Protein AF-A0A1U7GFJ5-F1 (afdb_monomer)

Structure (mmCIF, N/CA/C/O backbone):
data_AF-A0A1U7GFJ5-F1
#
_entry.id   AF-A0A1U7GFJ5-F1
#
loop_
_atom_site.group_PDB
_atom_site.id
_atom_site.type_symbol
_atom_site.label_atom_id
_atom_site.label_alt_id
_atom_site.label_comp_id
_atom_site.label_asym_id
_atom_site.label_entity_id
_atom_site.label_seq_id
_atom_site.pdbx_PDB_ins_code
_atom_site.Cartn_x
_atom_site.Cartn_y
_atom_site.Cartn_z
_atom_site.occupancy
_atom_site.B_iso_or_equiv
_atom_site.auth_seq_id
_atom_site.auth_comp_id
_atom_site.auth_asym_id
_atom_site.auth_atom_id
_atom_site.pdbx_PDB_model_num
ATOM 1 N N . MET A 1 1 ? 61.225 29.850 -41.620 1.00 49.84 1 MET A N 1
ATOM 2 C CA . MET A 1 1 ? 59.746 29.751 -41.531 1.00 49.84 1 MET A CA 1
ATOM 3 C C . MET A 1 1 ? 59.152 28.370 -41.878 1.00 49.84 1 MET A C 1
ATOM 5 O O . MET A 1 1 ? 57.950 28.219 -41.756 1.00 49.84 1 MET A O 1
ATOM 9 N N . ARG A 1 2 ? 59.929 27.333 -42.255 1.00 53.78 2 ARG A N 1
ATOM 10 C CA . ARG A 1 2 ? 59.382 25.999 -42.620 1.00 53.78 2 ARG A CA 1
ATOM 11 C C . ARG A 1 2 ? 59.240 24.994 -41.460 1.00 53.78 2 ARG A C 1
ATOM 13 O O . ARG A 1 2 ? 58.516 24.022 -41.597 1.00 53.78 2 ARG A O 1
ATOM 20 N N . ARG A 1 3 ? 59.890 25.224 -40.311 1.00 53.22 3 ARG A N 1
ATOM 21 C CA . ARG A 1 3 ? 59.917 24.279 -39.172 1.00 53.22 3 ARG A CA 1
ATOM 22 C C . ARG A 1 3 ? 58.645 24.307 -38.308 1.00 53.22 3 ARG A C 1
ATOM 24 O O . ARG A 1 3 ? 58.297 23.299 -37.709 1.00 53.22 3 ARG A O 1
ATOM 31 N N . ASN A 1 4 ? 57.921 25.428 -38.306 1.00 50.81 4 ASN A N 1
ATOM 32 C CA . ASN A 1 4 ? 56.702 25.596 -37.502 1.00 50.81 4 ASN A CA 1
ATOM 33 C C . ASN A 1 4 ? 55.465 24.965 -38.162 1.00 50.81 4 ASN A C 1
ATOM 35 O O . ASN A 1 4 ? 54.495 24.665 -37.477 1.00 50.81 4 ASN A O 1
ATOM 39 N N . VAL A 1 5 ? 55.514 24.724 -39.477 1.00 56.69 5 VAL A N 1
ATOM 40 C CA . VAL A 1 5 ? 54.411 24.110 -40.234 1.00 56.69 5 VAL A CA 1
ATOM 41 C C . VAL A 1 5 ? 54.306 22.612 -39.932 1.00 56.69 5 VAL A C 1
ATOM 43 O O . VAL A 1 5 ? 53.208 22.097 -39.754 1.00 5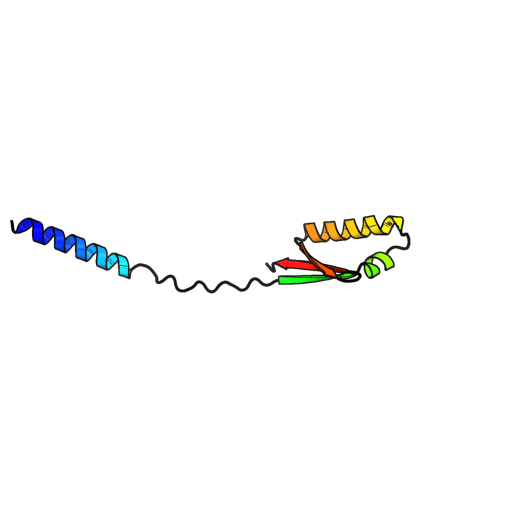6.69 5 VAL A O 1
ATOM 46 N N . PHE A 1 6 ? 55.437 21.916 -39.775 1.00 51.78 6 PHE A N 1
ATOM 47 C CA . PHE A 1 6 ? 55.446 20.480 -39.467 1.00 51.78 6 PHE A CA 1
ATOM 48 C C . PHE A 1 6 ? 54.939 20.157 -38.051 1.00 51.78 6 PHE A C 1
ATOM 50 O O . PHE A 1 6 ? 54.286 19.135 -37.856 1.00 51.78 6 PHE A O 1
ATOM 57 N N . LEU A 1 7 ? 55.172 21.045 -37.076 1.00 54.31 7 LEU A N 1
ATOM 58 C CA . LEU A 1 7 ? 54.665 20.888 -35.705 1.00 54.31 7 LEU A CA 1
ATOM 59 C C . LEU A 1 7 ? 53.140 21.056 -35.619 1.00 54.31 7 LEU A C 1
ATOM 61 O O . LEU A 1 7 ? 52.487 20.333 -34.870 1.00 54.31 7 LEU A O 1
ATOM 65 N N . ALA A 1 8 ? 52.563 21.954 -36.422 1.00 53.44 8 ALA A N 1
ATOM 66 C CA . ALA A 1 8 ? 51.115 22.162 -36.465 1.00 53.44 8 ALA A CA 1
ATOM 67 C C . ALA A 1 8 ? 50.361 20.953 -37.053 1.00 53.44 8 ALA A C 1
ATOM 69 O O . ALA A 1 8 ? 49.264 20.626 -36.606 1.00 53.44 8 ALA A O 1
ATOM 70 N N . ILE A 1 9 ? 50.966 20.253 -38.018 1.00 55.44 9 ILE A N 1
ATOM 71 C CA . ILE A 1 9 ? 50.365 19.073 -38.657 1.00 55.44 9 ILE A CA 1
ATOM 72 C C . ILE A 1 9 ? 50.387 17.865 -37.709 1.00 55.44 9 ILE A C 1
ATOM 74 O O . ILE A 1 9 ? 49.393 17.149 -37.604 1.00 55.44 9 ILE A O 1
ATOM 78 N N . ALA A 1 10 ? 51.480 17.663 -36.966 1.00 54.34 10 ALA A N 1
ATOM 79 C CA . ALA A 1 10 ? 51.593 16.561 -36.007 1.00 54.34 10 ALA A CA 1
ATOM 80 C C . ALA A 1 10 ? 50.566 16.661 -34.860 1.00 54.34 10 ALA A C 1
ATOM 82 O O . ALA A 1 10 ? 50.010 15.647 -34.440 1.00 54.34 10 ALA A O 1
ATOM 83 N N . ALA A 1 11 ? 50.265 17.879 -34.395 1.00 55.03 11 ALA A N 1
ATOM 84 C CA . ALA A 1 11 ? 49.250 18.109 -33.366 1.00 55.03 11 ALA A CA 1
ATOM 85 C C . ALA A 1 11 ? 47.824 17.779 -33.852 1.00 55.03 11 ALA A C 1
ATOM 87 O O . ALA A 1 11 ? 47.024 17.236 -33.095 1.00 55.03 11 ALA A O 1
ATOM 88 N N . LEU A 1 12 ? 47.515 18.048 -35.124 1.00 53.62 12 LEU A N 1
ATOM 89 C CA . LEU A 1 12 ? 46.199 17.779 -35.717 1.00 53.62 12 LEU A CA 1
ATOM 90 C C . LEU A 1 12 ? 45.916 16.279 -35.896 1.00 53.62 12 LEU A C 1
ATOM 92 O O . LEU A 1 12 ? 44.794 15.835 -35.657 1.00 53.62 12 LEU A O 1
ATOM 96 N N . VAL A 1 13 ? 46.931 15.485 -36.251 1.00 57.06 13 VAL A N 1
ATOM 97 C CA . VAL A 1 13 ? 46.783 14.024 -36.403 1.00 57.06 13 VAL A CA 1
ATOM 98 C C . VAL A 1 13 ? 46.498 13.347 -35.055 1.00 57.06 13 VAL A C 1
ATOM 100 O O . VAL A 1 13 ? 45.682 12.432 -34.988 1.00 57.06 13 VAL A O 1
ATOM 103 N N . LEU A 1 14 ? 47.100 13.830 -33.964 1.00 51.69 14 LEU A N 1
ATOM 104 C CA . LEU A 1 14 ? 46.902 13.272 -32.620 1.00 51.69 14 LEU A CA 1
ATOM 105 C C . LEU A 1 14 ? 45.486 13.514 -32.065 1.00 51.69 14 LEU A C 1
ATOM 107 O O . LEU A 1 14 ? 44.938 12.647 -31.386 1.00 51.69 14 LEU A O 1
ATOM 111 N N . VAL A 1 15 ? 44.866 14.651 -32.398 1.00 54.72 15 VAL A N 1
ATOM 112 C CA . VAL A 1 15 ? 43.483 14.969 -31.989 1.00 54.72 15 VAL A CA 1
ATOM 113 C C . VAL A 1 15 ? 42.461 14.128 -32.766 1.00 54.72 15 VAL A C 1
ATOM 115 O O . VAL A 1 15 ? 41.462 13.693 -32.194 1.00 54.72 15 VAL A O 1
ATOM 118 N N . ALA A 1 16 ? 42.724 13.832 -34.043 1.00 52.47 16 ALA A N 1
ATOM 119 C CA . ALA A 1 16 ? 41.821 13.034 -34.874 1.00 52.47 16 ALA A CA 1
ATOM 120 C C . ALA A 1 16 ? 41.732 11.562 -34.426 1.00 52.47 16 ALA A C 1
ATOM 122 O O . ALA A 1 16 ? 40.652 10.973 -34.461 1.00 52.47 16 ALA A O 1
ATOM 123 N N . VAL A 1 17 ? 42.836 10.973 -33.948 1.00 53.75 17 VAL A N 1
ATOM 124 C CA . VAL A 1 17 ? 42.850 9.579 -33.463 1.00 53.75 17 VAL A CA 1
ATOM 125 C C . VAL A 1 17 ? 42.032 9.427 -32.175 1.00 53.75 17 VAL A C 1
ATOM 127 O O . VAL A 1 17 ? 41.304 8.446 -32.020 1.00 53.75 17 VAL A O 1
ATOM 130 N N . PHE A 1 18 ? 42.062 10.421 -31.283 1.00 51.19 18 PHE A N 1
ATOM 131 C CA . PHE A 1 18 ? 41.344 10.363 -30.004 1.00 51.19 18 PHE A CA 1
ATOM 132 C C . PHE A 1 18 ? 39.815 10.386 -30.157 1.00 51.19 18 PHE A C 1
ATOM 134 O O . PHE A 1 18 ? 39.114 9.743 -29.378 1.00 51.19 18 PHE A O 1
ATOM 141 N N . ALA A 1 19 ? 39.289 11.061 -31.184 1.00 54.50 19 ALA A N 1
ATOM 142 C CA . ALA A 1 19 ? 37.847 11.123 -31.430 1.00 54.50 19 ALA A CA 1
ATOM 143 C C . ALA A 1 19 ? 37.248 9.776 -31.887 1.00 54.50 19 ALA A C 1
ATOM 145 O O . ALA A 1 19 ? 36.061 9.538 -31.687 1.00 54.50 19 ALA A O 1
ATOM 146 N N . THR A 1 20 ? 38.062 8.881 -32.462 1.00 55.84 20 THR A N 1
ATOM 147 C CA . THR A 1 20 ? 37.613 7.554 -32.935 1.00 55.84 20 THR A CA 1
ATOM 148 C C . THR A 1 20 ? 37.636 6.461 -31.864 1.00 55.84 20 THR A C 1
ATOM 150 O O . THR A 1 20 ? 37.038 5.407 -32.058 1.00 55.84 20 THR A O 1
ATOM 153 N N . LEU A 1 21 ? 38.302 6.703 -30.729 1.00 53.66 21 LEU A N 1
ATOM 154 C CA . LEU A 1 21 ? 38.419 5.746 -29.619 1.00 53.66 21 LEU A CA 1
ATOM 155 C C . LEU A 1 21 ? 37.352 5.934 -28.537 1.00 53.66 21 LEU A C 1
ATOM 157 O O . LEU A 1 21 ? 37.301 5.152 -27.589 1.00 53.66 21 LEU A O 1
ATOM 161 N N . LEU A 1 22 ? 36.497 6.951 -28.659 1.00 56.66 22 LEU A N 1
ATOM 162 C CA . LEU A 1 22 ? 35.345 7.084 -27.781 1.00 56.66 22 LEU A CA 1
ATOM 163 C C . LEU A 1 22 ? 34.338 5.996 -28.171 1.00 56.66 22 LEU A C 1
ATOM 165 O O . LEU A 1 22 ? 33.831 6.030 -29.296 1.00 56.66 22 LEU A O 1
ATOM 169 N N . PRO A 1 23 ? 34.038 5.024 -27.290 1.00 59.00 23 PRO A N 1
ATOM 170 C CA . PRO A 1 23 ? 32.953 4.101 -27.560 1.00 59.00 23 PRO A CA 1
ATOM 171 C C . PRO A 1 23 ? 31.701 4.945 -27.780 1.00 59.00 23 PRO A C 1
ATOM 173 O O . PRO A 1 23 ? 31.369 5.793 -26.947 1.00 59.00 23 PRO A O 1
ATOM 176 N N . ALA A 1 24 ? 31.039 4.747 -28.920 1.00 59.31 24 ALA A N 1
ATOM 177 C CA . ALA A 1 24 ? 29.739 5.338 -29.168 1.00 59.31 24 ALA A CA 1
ATOM 178 C C . ALA A 1 24 ? 28.854 4.976 -27.972 1.00 59.31 24 ALA A C 1
ATOM 180 O O . ALA A 1 24 ? 28.528 3.804 -27.771 1.00 59.31 24 ALA A O 1
ATOM 181 N N . GLN A 1 25 ? 28.526 5.966 -27.140 1.00 58.03 25 GLN A N 1
ATOM 182 C CA . GLN A 1 25 ? 27.543 5.817 -26.079 1.00 58.03 25 GLN A CA 1
ATOM 183 C C . GLN A 1 25 ? 26.190 5.687 -26.777 1.00 58.03 25 GLN A C 1
ATOM 185 O O . GLN A 1 25 ? 25.437 6.648 -26.906 1.00 58.03 25 GLN A O 1
ATOM 190 N N . GLY A 1 26 ? 25.927 4.500 -27.331 1.00 62.78 26 GLY A N 1
ATOM 191 C CA . GLY A 1 26 ? 24.608 4.136 -27.810 1.00 62.78 26 GLY A CA 1
ATOM 192 C C . GLY A 1 26 ? 23.613 4.353 -26.671 1.00 62.78 26 GLY A C 1
ATOM 193 O O . GLY A 1 26 ? 24.003 4.232 -25.504 1.00 62.78 26 GLY A O 1
ATOM 194 N N . PRO A 1 27 ? 22.356 4.714 -26.975 1.00 60.72 27 PRO A N 1
ATOM 195 C CA . PRO A 1 27 ? 21.354 4.953 -25.949 1.00 60.72 27 PRO A CA 1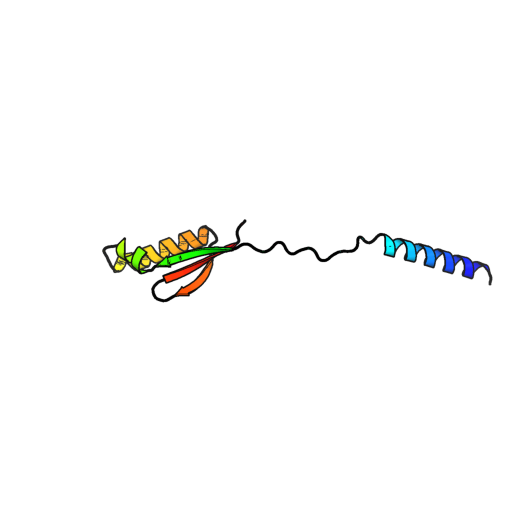
ATOM 196 C C . PRO A 1 27 ? 21.322 3.742 -25.017 1.00 60.72 27 PRO A C 1
ATOM 198 O O . PRO A 1 27 ? 20.980 2.638 -25.441 1.00 60.72 27 PRO A O 1
ATOM 201 N N . GLN A 1 28 ? 21.748 3.935 -23.763 1.00 61.34 28 GLN A N 1
ATOM 202 C CA . GLN A 1 28 ? 21.605 2.916 -22.734 1.00 61.34 28 GLN A CA 1
ATOM 203 C C . GLN A 1 28 ? 20.114 2.611 -22.668 1.00 61.34 28 GLN A C 1
ATOM 205 O O . GLN A 1 28 ? 19.321 3.478 -22.299 1.00 61.34 28 GLN A O 1
ATOM 210 N N . ALA A 1 29 ? 19.727 1.408 -23.095 1.00 63.97 29 ALA A N 1
ATOM 211 C CA . ALA A 1 29 ? 18.364 0.943 -22.941 1.00 63.97 29 ALA A CA 1
ATOM 212 C C . ALA A 1 29 ? 18.039 1.039 -21.449 1.00 63.97 29 ALA A C 1
ATOM 214 O O . ALA A 1 29 ? 18.625 0.327 -20.630 1.00 63.97 29 ALA A O 1
ATOM 215 N N . SER A 1 30 ? 17.176 1.989 -21.087 1.00 64.75 30 SER A N 1
ATOM 216 C CA . SER A 1 30 ? 16.710 2.123 -19.717 1.00 64.75 30 SER A CA 1
ATOM 217 C C . SER A 1 30 ? 15.994 0.825 -19.384 1.00 64.75 30 SER A C 1
ATOM 219 O O . SER A 1 30 ? 14.999 0.469 -20.015 1.00 64.75 30 SER A O 1
ATOM 221 N N . VAL A 1 31 ? 16.550 0.062 -18.442 1.00 70.31 31 VAL A N 1
ATOM 222 C CA . VAL A 1 31 ? 15.877 -1.132 -17.938 1.00 70.31 31 VAL A CA 1
ATOM 223 C C . VAL A 1 31 ? 14.508 -0.666 -17.433 1.00 70.31 31 VAL A C 1
ATOM 225 O O . VAL A 1 31 ? 14.465 0.237 -16.586 1.00 70.31 31 VAL A O 1
ATOM 228 N N . PRO A 1 32 ? 13.391 -1.202 -17.963 1.00 71.75 32 PRO A N 1
ATOM 229 C CA . PRO A 1 32 ? 12.074 -0.768 -17.541 1.00 71.75 32 PRO A CA 1
ATOM 230 C C . PRO A 1 32 ? 11.958 -0.995 -16.039 1.00 71.75 32 PRO A C 1
ATOM 232 O O . PRO A 1 32 ? 12.202 -2.096 -15.544 1.00 71.75 32 PRO A O 1
ATOM 235 N N . THR A 1 33 ? 11.608 0.055 -15.299 1.00 78.38 33 THR A N 1
ATOM 236 C CA . THR A 1 33 ? 11.372 -0.092 -13.864 1.00 78.38 33 THR A CA 1
ATOM 237 C C 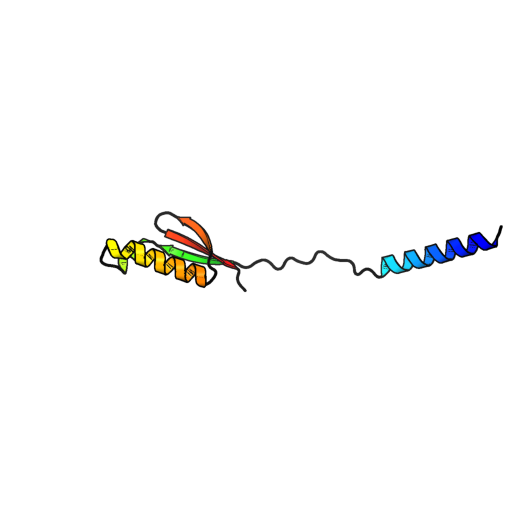. THR A 1 33 ? 10.103 -0.915 -13.694 1.00 78.38 33 THR A C 1
ATOM 239 O O . THR A 1 33 ? 9.014 -0.451 -14.030 1.00 78.38 33 THR A O 1
ATOM 242 N N . ALA A 1 34 ? 10.243 -2.142 -13.200 1.00 88.00 34 ALA A N 1
ATOM 243 C CA . ALA A 1 34 ? 9.104 -2.978 -12.864 1.00 88.00 34 ALA A CA 1
ATOM 244 C C . ALA A 1 34 ? 8.538 -2.549 -11.503 1.00 88.00 34 ALA A C 1
ATOM 246 O O . ALA A 1 34 ? 9.282 -2.295 -10.552 1.00 88.00 34 ALA A O 1
ATOM 247 N N . TRP A 1 35 ? 7.214 -2.468 -11.416 1.00 92.31 35 TRP A N 1
ATOM 248 C CA . TRP A 1 35 ? 6.493 -2.088 -10.205 1.00 92.31 35 TRP A CA 1
ATOM 249 C C . TRP A 1 35 ? 5.608 -3.240 -9.744 1.00 92.31 35 TRP A C 1
ATOM 251 O O . TRP A 1 35 ? 4.972 -3.915 -10.552 1.00 92.31 35 TRP A O 1
ATOM 261 N N . GLU A 1 36 ? 5.574 -3.453 -8.437 1.00 94.25 36 GLU A N 1
ATOM 262 C CA . GLU A 1 36 ? 4.611 -4.316 -7.766 1.00 94.25 36 GLU A CA 1
ATOM 263 C C . GLU A 1 36 ? 3.501 -3.442 -7.190 1.00 94.25 36 GLU A C 1
ATOM 265 O O . GLU A 1 36 ? 3.780 -2.361 -6.666 1.00 94.25 36 GLU A O 1
ATOM 270 N N . TYR A 1 37 ? 2.257 -3.912 -7.274 1.00 94.38 37 TYR A N 1
ATOM 271 C CA . TYR A 1 37 ? 1.085 -3.215 -6.752 1.00 94.38 37 TYR A CA 1
ATOM 272 C C . TYR A 1 37 ? 0.329 -4.115 -5.781 1.00 94.38 37 TYR A C 1
ATOM 274 O O . TYR A 1 37 ? 0.238 -5.327 -5.984 1.00 94.38 37 TYR A O 1
ATOM 282 N N . ARG A 1 38 ? -0.226 -3.518 -4.730 1.00 93.19 38 ARG A N 1
ATOM 283 C CA . ARG A 1 38 ? -1.073 -4.193 -3.745 1.00 93.19 38 ARG A CA 1
ATOM 284 C C . ARG A 1 38 ? -2.244 -3.286 -3.399 1.00 93.19 38 ARG A C 1
ATOM 286 O O . ARG A 1 38 ? -2.058 -2.088 -3.239 1.00 93.19 38 ARG A O 1
ATOM 293 N N . VAL A 1 39 ? -3.436 -3.854 -3.262 1.00 92.81 39 VAL A N 1
ATOM 294 C CA . VA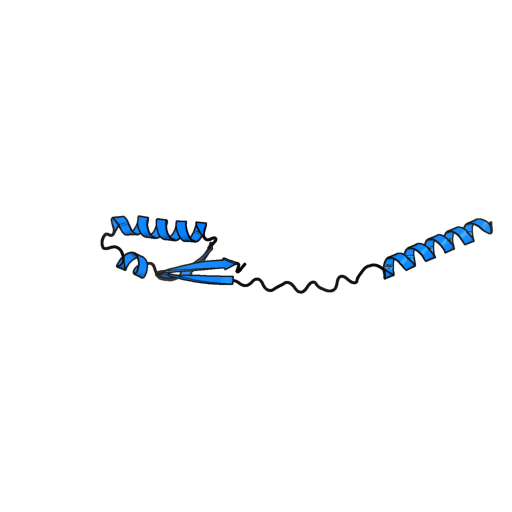L A 1 39 ? -4.632 -3.123 -2.828 1.00 92.81 39 VAL A CA 1
ATOM 295 C C . VAL A 1 39 ? -4.989 -3.595 -1.429 1.00 92.81 39 VAL A C 1
ATOM 297 O O . VAL A 1 39 ? -4.992 -4.796 -1.176 1.00 92.81 39 VAL A O 1
ATOM 300 N N . ILE A 1 40 ? -5.258 -2.656 -0.527 1.00 90.12 40 ILE A N 1
ATOM 301 C CA . ILE A 1 40 ? -5.798 -2.938 0.801 1.00 90.12 40 ILE A CA 1
ATOM 302 C C . ILE A 1 40 ? -7.190 -2.328 0.866 1.00 90.12 40 ILE A C 1
ATOM 304 O O . ILE A 1 40 ? -7.333 -1.106 0.797 1.00 90.12 40 ILE A O 1
ATOM 308 N N . LEU A 1 41 ? -8.211 -3.170 0.991 1.00 89.25 41 LEU A N 1
ATOM 309 C CA . LEU A 1 41 ? -9.571 -2.710 1.237 1.00 89.25 41 LEU A CA 1
ATOM 310 C C . LEU A 1 41 ? -9.734 -2.441 2.731 1.00 89.25 41 LEU A C 1
ATOM 312 O O . LEU A 1 41 ? -9.426 -3.285 3.570 1.00 89.25 41 LEU A O 1
ATOM 316 N N . ILE A 1 42 ? -10.239 -1.259 3.073 1.00 83.06 42 ILE A N 1
ATOM 317 C CA . ILE A 1 42 ? -10.451 -0.859 4.466 1.00 83.06 42 ILE A CA 1
ATOM 318 C C . ILE A 1 42 ? -11.436 -1.833 5.119 1.00 83.06 42 ILE A C 1
ATOM 320 O O . ILE A 1 42 ? -11.198 -2.277 6.235 1.00 83.06 42 ILE A O 1
ATOM 324 N N . THR A 1 43 ? -12.476 -2.256 4.394 1.00 81.88 43 THR A N 1
ATOM 325 C CA . THR A 1 43 ? -13.482 -3.227 4.858 1.00 81.88 43 THR A CA 1
ATOM 326 C C . THR A 1 43 ? -12.902 -4.589 5.232 1.00 81.88 43 THR A C 1
ATOM 328 O O . THR A 1 43 ? -13.416 -5.223 6.148 1.00 81.88 43 THR A O 1
ATOM 331 N N . GLU A 1 44 ? -11.832 -5.043 4.578 1.00 76.00 44 GLU A N 1
ATOM 332 C CA . GLU A 1 44 ? -11.157 -6.296 4.941 1.00 76.00 44 GLU A CA 1
ATOM 333 C C . GLU A 1 44 ? -10.439 -6.168 6.285 1.00 76.00 44 GLU A C 1
ATOM 335 O O . GLU A 1 44 ? -10.487 -7.085 7.101 1.00 76.00 44 GLU A O 1
ATOM 340 N N . VAL A 1 45 ? -9.830 -5.010 6.547 1.00 71.56 45 VAL A N 1
ATOM 341 C CA . VAL A 1 45 ? -9.189 -4.715 7.836 1.00 71.56 45 VAL A CA 1
ATOM 342 C C . VAL A 1 45 ? -10.244 -4.535 8.931 1.00 71.56 45 VAL A C 1
ATOM 344 O O . VAL A 1 45 ? -10.073 -5.054 10.031 1.00 71.56 45 VAL A O 1
ATOM 347 N N . VAL A 1 46 ? -11.365 -3.874 8.615 1.00 70.06 46 VAL A N 1
ATOM 348 C CA . VAL A 1 46 ? -12.494 -3.697 9.543 1.00 70.06 46 VAL A CA 1
ATOM 349 C C . VAL A 1 46 ? -13.139 -5.037 9.894 1.00 70.06 46 VAL A C 1
ATOM 351 O O . VAL A 1 46 ? -13.389 -5.296 11.061 1.00 70.06 46 VAL A O 1
ATOM 354 N N . ASN A 1 47 ? -13.377 -5.927 8.926 1.00 65.50 47 ASN A N 1
ATOM 355 C CA . ASN A 1 47 ? -14.016 -7.223 9.190 1.00 65.50 47 ASN A CA 1
ATOM 356 C C . ASN A 1 47 ? -13.186 -8.132 10.109 1.00 65.50 47 ASN A C 1
ATOM 358 O O . ASN A 1 47 ? -13.743 -9.007 10.770 1.00 65.50 47 ASN A O 1
ATOM 362 N N . LEU A 1 48 ? -11.868 -7.930 10.166 1.00 67.12 48 LEU A N 1
ATOM 363 C CA . LEU A 1 48 ? -10.986 -8.659 11.077 1.00 67.12 48 LEU A CA 1
ATOM 364 C C . LEU A 1 48 ? -11.048 -8.130 12.517 1.00 67.12 48 LEU A C 1
ATOM 366 O O . LEU A 1 48 ? -10.638 -8.842 13.434 1.00 67.12 48 LEU A O 1
ATOM 370 N N . GLN A 1 49 ? -11.572 -6.921 12.740 1.00 66.19 49 GLN A N 1
ATOM 371 C CA . GLN A 1 49 ? -11.672 -6.319 14.064 1.00 66.19 49 GLN A CA 1
ATOM 372 C C . GLN A 1 49 ? -13.107 -5.961 14.444 1.00 66.19 49 GLN A C 1
ATOM 374 O O . GLN A 1 49 ? -13.760 -5.106 13.862 1.00 66.19 49 GLN A O 1
ATOM 379 N N . GLN A 1 50 ? -13.588 -6.590 15.515 1.00 64.50 50 GLN A N 1
ATOM 380 C CA . GLN A 1 50 ? -14.968 -6.442 15.983 1.00 64.50 50 GLN A CA 1
ATOM 381 C C . GLN A 1 50 ? -15.243 -5.108 16.699 1.00 64.50 50 GLN A C 1
ATOM 383 O O . GLN A 1 50 ? -16.400 -4.809 16.994 1.00 64.50 50 GLN A O 1
ATOM 388 N N . LYS A 1 51 ? -14.211 -4.306 16.998 1.00 74.00 51 LYS A N 1
ATOM 389 C CA . LYS A 1 51 ? -14.341 -3.048 17.742 1.00 74.00 51 LYS A CA 1
ATOM 390 C C . LYS A 1 51 ? -13.896 -1.841 16.906 1.00 74.00 51 LYS A C 1
ATOM 392 O O . LYS A 1 51 ? -12.752 -1.817 16.453 1.00 74.00 51 LYS A O 1
ATOM 397 N N . PRO A 1 52 ? -14.737 -0.799 16.779 1.00 69.12 52 PRO A N 1
ATOM 398 C CA . PRO A 1 52 ? -14.412 0.408 16.012 1.00 69.12 52 PRO A CA 1
ATOM 399 C C . PRO A 1 52 ? -13.182 1.165 16.528 1.00 69.12 52 PRO A C 1
ATOM 401 O O . PRO A 1 52 ? -12.474 1.791 15.749 1.00 69.12 52 PRO A O 1
ATOM 404 N N . GLU A 1 53 ? -12.926 1.109 17.836 1.00 77.31 53 GLU A N 1
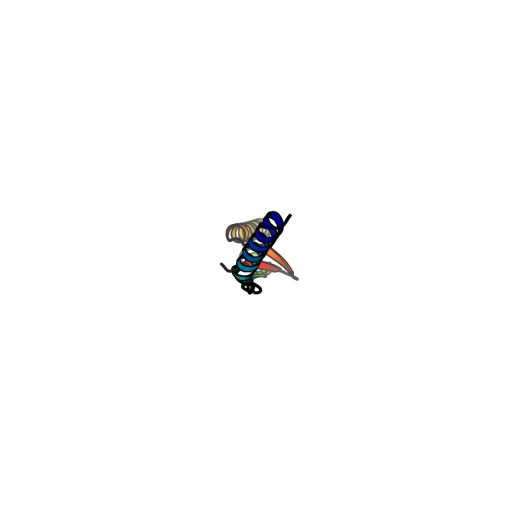ATOM 405 C CA . GLU A 1 53 ?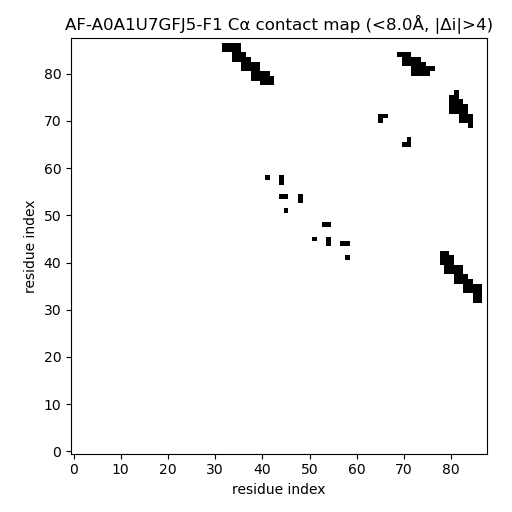 -11.816 1.822 18.486 1.00 77.31 53 GLU A CA 1
ATOM 406 C C . GLU A 1 53 ? -10.448 1.200 18.169 1.00 77.31 53 GLU A C 1
ATOM 408 O O . GLU A 1 53 ? -9.439 1.899 18.121 1.00 77.31 53 GLU A O 1
ATOM 413 N N . GLU A 1 54 ? -10.412 -0.107 17.905 1.00 79.81 54 GLU A N 1
ATOM 414 C CA . GLU A 1 54 ? -9.180 -0.827 17.565 1.00 79.81 54 GLU A CA 1
ATOM 415 C C . GLU A 1 54 ? -8.858 -0.701 16.061 1.00 79.81 54 GLU A C 1
ATOM 417 O O . GLU A 1 54 ? -7.695 -0.791 15.663 1.00 79.81 54 GLU A O 1
ATOM 422 N N . MET A 1 55 ? -9.871 -0.399 15.237 1.00 78.94 55 MET A N 1
ATOM 423 C CA . MET A 1 55 ? -9.794 -0.365 13.773 1.00 78.94 55 MET A CA 1
ATOM 424 C C . MET A 1 55 ? -8.735 0.612 13.253 1.00 78.94 55 MET A C 1
ATOM 426 O O . MET A 1 55 ? -7.954 0.265 12.366 1.00 78.94 55 MET A O 1
ATOM 430 N N . THR A 1 56 ? -8.694 1.830 13.802 1.00 81.81 56 THR A N 1
ATOM 431 C CA . THR A 1 56 ? -7.715 2.849 13.395 1.00 81.81 56 THR A CA 1
ATOM 432 C C . THR A 1 56 ? -6.297 2.383 13.709 1.00 81.81 56 THR A C 1
ATOM 434 O O . THR A 1 56 ? -5.429 2.442 12.843 1.00 81.81 56 THR A O 1
ATOM 437 N N . ALA A 1 57 ? -6.080 1.826 14.904 1.00 85.81 57 ALA A N 1
ATOM 438 C CA . ALA A 1 57 ? -4.778 1.312 15.316 1.00 85.81 57 ALA A CA 1
ATOM 439 C C . ALA A 1 57 ? -4.328 0.119 14.455 1.00 85.81 57 ALA A C 1
ATOM 441 O O . ALA A 1 57 ? -3.151 0.007 14.116 1.00 85.81 57 ALA A O 1
ATOM 442 N N . ALA A 1 58 ? -5.252 -0.758 14.054 1.00 83.88 58 ALA A N 1
ATOM 443 C CA . ALA A 1 58 ? -4.950 -1.879 13.168 1.00 83.88 58 ALA A CA 1
ATOM 444 C C . ALA A 1 58 ? -4.598 -1.436 11.747 1.00 83.88 58 ALA A C 1
ATOM 446 O O . ALA A 1 58 ? -3.664 -1.973 11.144 1.00 83.88 58 ALA A O 1
ATOM 447 N N . LEU A 1 59 ? -5.315 -0.444 11.217 1.00 86.06 59 LEU A N 1
ATOM 448 C CA . LEU A 1 59 ? -5.027 0.124 9.906 1.00 86.06 59 LEU A CA 1
ATOM 449 C C . LEU A 1 59 ? -3.661 0.828 9.908 1.00 86.06 59 LEU A C 1
ATOM 451 O O . LEU A 1 59 ? -2.844 0.591 9.019 1.00 86.06 59 LEU A O 1
ATOM 455 N N . GLU A 1 60 ? -3.376 1.616 10.947 1.00 88.12 60 GLU A N 1
ATOM 456 C CA . GLU A 1 60 ? -2.074 2.256 11.151 1.00 88.12 60 GLU A CA 1
ATOM 457 C C . GLU A 1 60 ? -0.944 1.231 11.276 1.00 88.12 60 GLU A C 1
ATOM 459 O O . GLU A 1 60 ? 0.087 1.366 10.616 1.00 88.12 60 GLU A O 1
ATOM 464 N N . ALA A 1 61 ? -1.132 0.172 12.070 1.00 89.38 61 ALA A N 1
ATOM 465 C CA . ALA A 1 61 ? -0.155 -0.904 12.196 1.00 89.38 61 ALA A CA 1
ATOM 466 C C . ALA A 1 61 ? 0.129 -1.557 10.836 1.00 89.38 61 ALA A C 1
ATOM 468 O O . ALA A 1 61 ? 1.292 -1.710 10.453 1.00 89.38 61 ALA A O 1
ATOM 469 N N . LYS A 1 62 ? -0.923 -1.854 10.063 1.00 88.25 62 LYS A N 1
ATOM 470 C CA . LYS A 1 62 ? -0.795 -2.456 8.734 1.00 88.25 62 LYS A CA 1
ATOM 471 C C . LYS A 1 62 ? -0.043 -1.554 7.760 1.00 88.25 62 LYS A C 1
ATOM 473 O O . LYS A 1 62 ? 0.805 -2.029 7.007 1.00 88.25 62 LYS A O 1
ATOM 478 N N . PHE A 1 63 ? -0.335 -0.258 7.763 1.00 90.19 63 PHE A N 1
ATOM 479 C CA . PHE A 1 63 ? 0.328 0.696 6.874 1.00 90.19 63 PHE A CA 1
ATOM 480 C C . PHE A 1 63 ? 1.785 0.921 7.275 1.00 90.19 63 PHE A C 1
ATOM 482 O O . PHE A 1 63 ? 2.653 0.993 6.406 1.00 90.19 63 PHE A O 1
ATOM 489 N N . ASN A 1 64 ? 2.078 0.935 8.575 1.00 92.12 64 ASN A N 1
ATOM 490 C CA . ASN A 1 64 ? 3.443 1.012 9.082 1.00 92.12 64 ASN A CA 1
ATOM 491 C C . ASN A 1 64 ? 4.281 -0.212 8.683 1.00 92.12 64 ASN A C 1
ATOM 493 O O . ASN A 1 64 ? 5.447 -0.061 8.320 1.00 92.12 64 ASN A O 1
ATOM 497 N N . GLU A 1 65 ? 3.712 -1.421 8.721 1.00 92.50 65 GLU A N 1
ATOM 498 C CA . GLU A 1 65 ? 4.377 -2.630 8.212 1.00 92.50 65 GLU A CA 1
ATOM 499 C C . GLU A 1 65 ? 4.691 -2.519 6.716 1.00 92.50 65 GLU A C 1
ATOM 501 O O . GLU A 1 65 ? 5.826 -2.760 6.305 1.00 92.50 65 GLU A O 1
ATOM 506 N N . LEU A 1 66 ? 3.720 -2.080 5.909 1.00 92.19 66 LEU A N 1
ATOM 507 C CA . LEU A 1 66 ? 3.909 -1.884 4.469 1.00 92.19 66 LEU A CA 1
ATOM 508 C C . LEU A 1 66 ? 5.003 -0.848 4.172 1.00 92.19 66 LEU A C 1
ATOM 510 O O . LEU A 1 66 ? 5.858 -1.091 3.319 1.00 92.19 66 LEU A O 1
ATOM 514 N N . GLY A 1 67 ? 5.039 0.257 4.919 1.00 92.00 67 GLY A N 1
ATOM 515 C CA . GLY A 1 67 ? 6.102 1.257 4.810 1.00 92.00 67 GLY A CA 1
ATOM 516 C C . GLY A 1 67 ? 7.489 0.681 5.121 1.00 92.00 67 GLY A C 1
ATOM 517 O O . GLY A 1 67 ? 8.444 0.935 4.388 1.00 92.00 67 GLY A O 1
ATOM 518 N N . LYS A 1 68 ? 7.612 -0.175 6.148 1.00 93.81 68 LYS A N 1
ATOM 519 C CA . LYS A 1 68 ? 8.871 -0.882 6.471 1.00 93.81 68 LYS A CA 1
ATOM 520 C C . LYS A 1 68 ? 9.294 -1.866 5.375 1.00 93.81 68 LYS A C 1
ATOM 522 O O . LYS A 1 68 ? 10.486 -2.045 5.139 1.00 93.81 68 LYS A O 1
ATOM 527 N N . GLU A 1 69 ? 8.334 -2.479 4.687 1.00 92.62 69 GLU A N 1
ATOM 528 C CA . GLU A 1 69 ? 8.556 -3.345 3.520 1.00 92.62 69 GLU A CA 1
ATOM 529 C C . GLU A 1 69 ? 8.883 -2.570 2.224 1.00 92.62 69 GLU A C 1
ATOM 531 O O . GLU A 1 69 ? 9.128 -3.184 1.176 1.00 92.62 69 GLU A O 1
ATOM 536 N N . GLY A 1 70 ? 8.905 -1.234 2.278 1.00 93.88 70 GLY A N 1
ATOM 537 C CA . GLY A 1 70 ? 9.217 -0.353 1.154 1.00 93.88 70 GLY A CA 1
ATOM 538 C C . GLY A 1 70 ? 8.051 -0.118 0.197 1.00 93.88 70 GLY A C 1
ATOM 539 O O . GLY A 1 70 ? 8.284 0.205 -0.966 1.00 93.88 70 GLY A O 1
ATOM 540 N N . TRP A 1 71 ? 6.814 -0.338 0.641 1.00 96.19 71 TRP A N 1
ATOM 541 C CA . TRP A 1 71 ? 5.628 0.044 -0.116 1.00 96.19 71 TRP A CA 1
ATOM 542 C C . TRP A 1 71 ? 5.297 1.518 0.106 1.00 96.19 71 TRP A C 1
ATOM 544 O O . TRP A 1 71 ? 5.235 1.983 1.241 1.00 96.19 71 TRP A O 1
ATOM 554 N N . ASP A 1 72 ? 4.993 2.212 -0.985 1.00 94.88 72 ASP A N 1
ATOM 555 C CA . ASP A 1 72 ? 4.518 3.591 -0.998 1.00 94.88 72 ASP A CA 1
ATOM 556 C C . ASP A 1 72 ? 3.044 3.645 -1.400 1.00 94.88 72 ASP A C 1
ATOM 558 O O . ASP A 1 72 ? 2.568 2.816 -2.180 1.00 94.88 72 ASP A O 1
ATOM 562 N N . ILE A 1 73 ? 2.319 4.660 -0.929 1.00 93.69 73 ILE A N 1
ATOM 563 C CA . ILE A 1 73 ? 0.945 4.911 -1.377 1.00 93.69 73 ILE A CA 1
ATOM 564 C C . ILE A 1 73 ? 0.978 5.386 -2.836 1.00 93.69 73 ILE A C 1
ATOM 566 O O . ILE A 1 73 ? 1.693 6.323 -3.198 1.00 93.69 73 ILE A O 1
ATOM 570 N N . ALA A 1 74 ? 0.208 4.715 -3.689 1.00 94.38 74 ALA A N 1
ATOM 571 C CA . ALA A 1 74 ? 0.041 5.063 -5.093 1.00 94.38 74 ALA A CA 1
ATOM 572 C C . ALA A 1 74 ? -1.220 5.901 -5.316 1.00 94.38 74 ALA A C 1
ATOM 574 O O . ALA A 1 74 ? -1.148 6.933 -5.978 1.00 94.38 74 ALA A O 1
ATOM 575 N N . GLU A 1 75 ? -2.351 5.447 -4.773 1.00 94.12 75 GLU A N 1
ATOM 576 C CA . GLU A 1 75 ? -3.669 6.041 -4.997 1.00 94.12 75 GLU A CA 1
ATOM 577 C C . GLU A 1 75 ? -4.645 5.644 -3.879 1.00 94.12 75 GLU A C 1
ATOM 579 O O . GLU A 1 75 ? -4.567 4.540 -3.339 1.00 94.12 75 GLU A O 1
ATOM 584 N N . ASN A 1 76 ? -5.586 6.534 -3.556 1.00 92.88 76 ASN A N 1
ATOM 585 C CA . ASN A 1 76 ? -6.714 6.234 -2.676 1.00 92.88 76 ASN A CA 1
ATOM 586 C C . ASN A 1 76 ? -7.944 5.942 -3.538 1.00 92.88 76 ASN A C 1
ATOM 588 O O . ASN A 1 76 ? -8.332 6.778 -4.353 1.00 92.88 76 ASN A O 1
ATOM 592 N N . ILE A 1 77 ? -8.565 4.782 -3.343 1.00 92.25 77 ILE A N 1
ATOM 593 C CA . ILE A 1 77 ? -9.774 4.361 -4.060 1.00 92.25 77 ILE A CA 1
ATOM 594 C C . ILE A 1 77 ? -10.961 4.303 -3.098 1.00 92.25 77 ILE A C 1
ATOM 596 O O . ILE A 1 77 ? -10.799 4.324 -1.877 1.00 92.25 77 ILE A O 1
ATOM 600 N N . ASN A 1 78 ? -12.181 4.222 -3.629 1.00 89.44 78 ASN A N 1
ATOM 601 C CA . ASN A 1 78 ? -13.360 4.142 -2.772 1.00 89.44 78 ASN A CA 1
ATOM 602 C C . ASN A 1 78 ? -13.326 2.851 -1.930 1.00 89.44 78 ASN A C 1
ATOM 604 O O . ASN A 1 78 ? -13.436 1.751 -2.469 1.00 89.44 78 ASN A O 1
ATOM 608 N N . GLY A 1 79 ? -13.150 2.998 -0.615 1.00 86.31 79 GLY A N 1
ATOM 609 C CA . GLY A 1 79 ? -13.074 1.884 0.331 1.00 86.31 79 GLY A CA 1
ATOM 610 C C . GLY A 1 79 ? -11.713 1.186 0.427 1.00 86.31 79 GLY A C 1
ATOM 611 O O . GLY A 1 79 ? -11.636 0.134 1.059 1.00 86.31 79 GLY A O 1
ATOM 612 N N . GLY A 1 80 ? -10.639 1.733 -0.152 1.00 90.75 80 GLY A N 1
ATOM 613 C CA . GLY A 1 80 ? -9.321 1.097 -0.112 1.00 90.75 80 GLY A CA 1
ATOM 614 C C . GLY A 1 80 ? -8.156 2.004 -0.498 1.00 90.75 80 GLY A C 1
ATOM 615 O O . GLY A 1 80 ? -8.334 3.142 -0.925 1.00 90.75 80 GLY A O 1
ATOM 616 N N . ILE A 1 81 ? -6.943 1.477 -0.362 1.00 93.81 81 ILE A N 1
ATOM 617 C CA . ILE A 1 81 ? -5.702 2.169 -0.722 1.00 93.81 81 ILE A CA 1
ATOM 618 C C . ILE A 1 81 ? -4.848 1.252 -1.592 1.00 93.81 81 ILE A C 1
ATOM 620 O O . ILE A 1 81 ? -4.661 0.070 -1.290 1.00 93.81 81 ILE A O 1
ATOM 624 N N . VAL A 1 82 ? -4.329 1.809 -2.682 1.00 94.75 82 VAL A N 1
ATOM 625 C CA . VAL A 1 82 ? -3.385 1.151 -3.581 1.00 94.75 82 VAL A CA 1
ATOM 626 C C . VAL A 1 82 ? -1.971 1.516 -3.153 1.00 94.75 82 VAL A C 1
ATOM 628 O O . VAL A 1 82 ? -1.611 2.689 -3.066 1.00 94.75 82 VAL A O 1
ATOM 631 N N . PHE A 1 83 ? -1.152 0.498 -2.939 1.00 95.88 83 PHE A N 1
ATOM 632 C CA . PHE A 1 83 ? 0.266 0.592 -2.639 1.00 95.88 83 PHE A CA 1
ATOM 633 C C . PHE A 1 83 ? 1.083 0.153 -3.850 1.00 95.88 83 PHE A C 1
ATOM 635 O O . PHE A 1 83 ? 0.686 -0.755 -4.586 1.00 95.88 83 PHE A O 1
ATOM 642 N N . LYS A 1 84 ? 2.249 0.766 -4.038 1.00 95.75 84 LYS A N 1
ATOM 643 C CA . LYS A 1 84 ? 3.227 0.399 -5.061 1.00 95.75 84 LYS A CA 1
ATOM 644 C C . LYS A 1 84 ? 4.615 0.249 -4.459 1.00 95.75 84 LYS A C 1
ATOM 646 O O . LYS A 1 84 ? 4.965 0.946 -3.513 1.00 95.75 84 LYS A O 1
ATOM 651 N N . ARG A 1 85 ? 5.433 -0.614 -5.047 1.00 95.12 85 ARG A N 1
ATOM 652 C CA . ARG A 1 85 ? 6.849 -0.760 -4.701 1.00 95.12 85 ARG A CA 1
ATOM 653 C C . ARG A 1 85 ? 7.663 -1.065 -5.947 1.00 95.12 85 ARG A C 1
ATOM 655 O O . ARG A 1 85 ? 7.184 -1.747 -6.851 1.00 95.12 85 ARG A O 1
ATOM 662 N N . ARG A 1 86 ? 8.903 -0.576 -6.009 1.00 91.88 86 ARG A N 1
ATOM 663 C CA . ARG A 1 86 ? 9.832 -0.970 -7.078 1.00 91.88 86 ARG A CA 1
ATOM 664 C C . ARG A 1 86 ? 10.234 -2.428 -6.900 1.00 91.88 86 ARG A C 1
ATOM 666 O O . ARG A 1 86 ? 10.702 -2.810 -5.827 1.00 91.88 86 ARG A O 1
ATOM 673 N N . LYS A 1 87 ? 10.085 -3.217 -7.958 1.00 84.50 87 LYS A N 1
ATOM 674 C CA . LYS A 1 87 ? 10.596 -4.583 -7.999 1.00 84.50 87 LYS A CA 1
ATOM 675 C C . LYS A 1 87 ? 12.125 -4.517 -8.014 1.00 84.50 87 LYS A C 1
ATOM 677 O O . LYS A 1 87 ? 12.692 -3.786 -8.827 1.00 84.50 87 LYS A O 1
ATOM 682 N N . ARG A 1 88 ? 12.759 -5.198 -7.059 1.00 72.31 88 ARG A N 1
ATOM 683 C CA . ARG A 1 88 ? 14.220 -5.329 -6.992 1.00 72.31 88 ARG A CA 1
ATOM 684 C C . ARG A 1 88 ? 14.712 -6.395 -7.958 1.00 72.31 88 ARG A C 1
ATOM 686 O O . ARG A 1 88 ? 13.945 -7.355 -8.198 1.00 72.31 88 ARG A O 1
#

Nearest PDB structures (foldseek):
  4i99-assembly1_C  TM=5.133E-01  e=1.926E+00  Pyrococcus furiosus DSM 3638
  8ro6-assembly1_B  TM=4.854E-01  e=1.476E+00  Homo sapiens
  8t8f-assembly1_G  TM=4.766E-01  e=7.290E+00  Saccharomyces cerevisiae W303

Solvent-accessible surface area (backbone atoms only — not comparable to full-atom values): 5434 Å² total; per-residue (Å²): 132,73,73,66,56,59,57,56,54,58,56,53,57,58,56,58,58,57,68,72,69,56,75,80,82,62,83,76,78,74,75,77,84,49,71,46,78,49,78,48,48,52,62,64,60,41,74,75,41,97,44,81,83,53,38,61,58,52,52,51,51,53,51,52,51,39,46,75,75,56,40,40,85,70,47,80,51,96,64,30,40,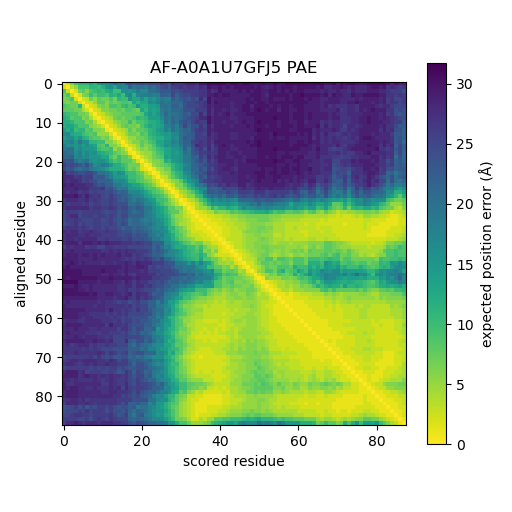33,32,32,29,78,59,128

Mean predicted aligned error: 15.15 Å

Radius of gyration: 30.89 Å; Cα contacts (8 Å, |Δi|>4): 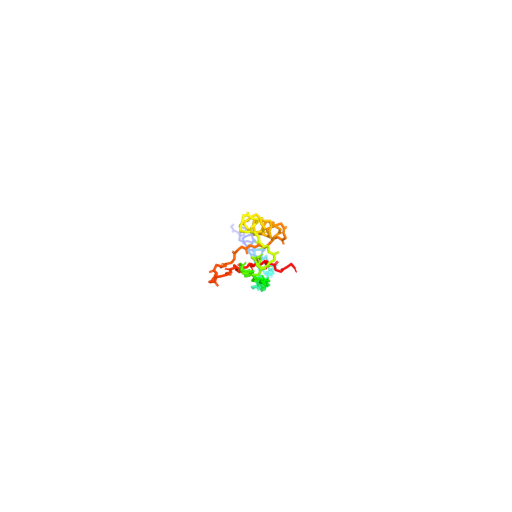67; chains: 1; bounding box: 75×38×61 Å

pLDDT: mean 75.51, std 16.27, range [49.84, 96.19]

Secondary structure (DSSP, 8-state):
--HHHHHHHHHHHHHHHHHHSS------------EEEEEEEHHHHHHT-S-HHHHHH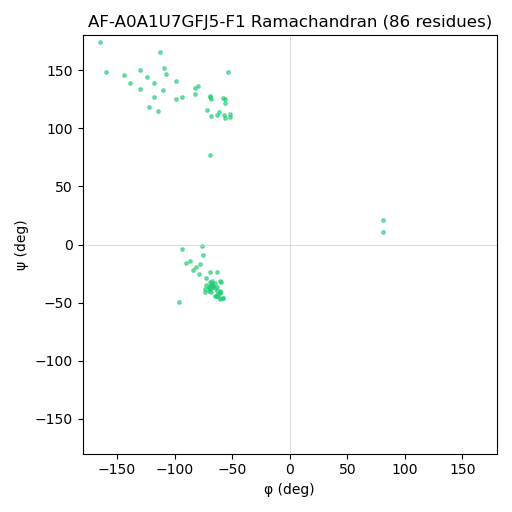HHHHHHHHHHHTT-EEEEEETTEEEEEEE--

Foldseek 3Di:
DPPVVVVVVVVVVVVVVVVVPPPPCDPPPPPPFDKDKDKDFLVVLVVVDPDPVCSVVSVVVVVVVCVVVAWDFDDDDDRITMIMHTDD

Sequence (88 aa):
MRRNVFLAIAALVLVAVFATLLPAQGPQASVPTAWEYRVILITEVVNLQQKPEEMTAALEAKFNELGKEGWDIAENINGGIVFKRRKR